Protein AF-A0A8T3MC16-F1 (afdb_monomer)

Foldseek 3Di:
DVVVLVCLVVDQAFALAEQADDDCPSVVRVVSCVVSVHQYWHDQPDPDPQSPPQWGWDFPDDCPDVVRVSVRSNVIDTDHGHDDPVSVVVVVVVVVVCVVVDVPPDDPPDD

Radius of gyration: 18.43 Å; Cα contacts (8 Å, |Δi|>4): 150; chains: 1; bounding box: 52×32×41 Å

pLDDT: mean 87.69, std 10.88, range [54.78, 97.25]

Sequence (111 aa):
DAAIASLAPLVDWVETHNARLVGRGNERAVELALDNGLPGVAVSDAHTLLEVGVAYTVLQGDPSTPAGLLGALSGGQIVPGRASFVARLVTPAARVVQRLRGNGRMRPEIR

Mean predicted aligned error: 8.17 Å

Solvent-accessible surface area (backbone atoms only — not comparable to full-atom values): 6495 Å² total; per-residue (Å²): 108,73,74,65,57,70,47,55,90,79,50,85,58,32,73,23,35,52,16,74,68,75,81,65,58,36,61,53,28,42,52,54,17,63,78,67,76,38,35,56,37,23,36,20,82,54,90,50,81,88,24,59,73,41,10,32,50,50,64,57,82,63,59,91,40,76,69,35,34,61,64,17,43,79,68,35,45,70,41,84,39,63,47,56,74,68,67,69,49,49,62,61,49,51,52,52,52,40,59,73,70,52,74,76,71,76,73,79,81,87,125

Structure (mmCIF, N/CA/C/O backbone):
data_AF-A0A8T3MC16-F1
#
_entry.id   AF-A0A8T3MC16-F1
#
loop_
_atom_site.group_PDB
_atom_site.id
_atom_site.type_symbol
_atom_site.label_atom_id
_atom_site.label_alt_id
_atom_site.label_comp_id
_atom_site.label_asym_id
_atom_site.label_entity_id
_atom_site.label_seq_id
_atom_site.pdbx_PDB_ins_code
_atom_site.Cartn_x
_atom_site.Cartn_y
_atom_site.Cartn_z
_atom_site.occupancy
_atom_site.B_iso_or_equiv
_atom_site.auth_seq_id
_atom_site.auth_comp_id
_atom_site.auth_asym_id
_atom_site.auth_atom_id
_atom_site.pdbx_PDB_model_num
ATOM 1 N N . ASP A 1 1 ? -8.684 -17.548 -1.506 1.00 77.44 1 ASP A N 1
ATOM 2 C CA . ASP A 1 1 ? -7.651 -18.603 -1.462 1.00 77.44 1 ASP A CA 1
ATOM 3 C C . ASP A 1 1 ? -7.394 -18.918 0.006 1.00 77.44 1 ASP A C 1
ATOM 5 O O . ASP A 1 1 ? -7.105 -17.993 0.757 1.00 77.44 1 ASP A O 1
ATOM 9 N N . ALA A 1 2 ? -7.590 -20.169 0.430 1.00 83.00 2 ALA A N 1
ATOM 10 C CA . ALA A 1 2 ? -7.511 -20.553 1.841 1.00 83.00 2 ALA A CA 1
ATOM 11 C C . ALA A 1 2 ? -6.097 -20.388 2.424 1.00 83.00 2 ALA A C 1
ATOM 13 O O . ALA A 1 2 ? -5.960 -20.041 3.596 1.00 83.00 2 ALA A O 1
ATOM 14 N N . ALA A 1 3 ? -5.054 -20.575 1.607 1.00 90.06 3 ALA A N 1
ATOM 15 C CA . ALA A 1 3 ? -3.678 -20.400 2.059 1.00 90.06 3 ALA A CA 1
ATOM 16 C C . ALA A 1 3 ? -3.391 -18.926 2.375 1.00 90.06 3 ALA A C 1
ATOM 18 O O . ALA A 1 3 ? -2.871 -18.616 3.442 1.00 90.06 3 ALA A O 1
ATOM 19 N N . ILE A 1 4 ? -3.813 -18.009 1.500 1.00 88.75 4 ILE A N 1
ATOM 20 C CA . ILE A 1 4 ? -3.653 -16.565 1.730 1.00 88.75 4 ILE A CA 1
ATOM 21 C C . ILE A 1 4 ? -4.477 -16.096 2.934 1.00 88.75 4 ILE A C 1
ATOM 23 O O . ILE A 1 4 ? -3.970 -15.339 3.756 1.00 88.75 4 ILE A O 1
ATOM 27 N N . ALA A 1 5 ? -5.711 -16.583 3.087 1.00 89.69 5 ALA A N 1
ATOM 28 C CA . ALA A 1 5 ? -6.555 -16.227 4.228 1.00 89.69 5 ALA A CA 1
ATOM 29 C C . ALA A 1 5 ? -5.927 -16.626 5.577 1.00 89.69 5 ALA A C 1
ATOM 31 O O . ALA A 1 5 ? -6.039 -15.883 6.546 1.00 89.69 5 ALA A O 1
ATOM 32 N N . SER A 1 6 ? -5.201 -17.751 5.637 1.00 93.88 6 SER A N 1
ATOM 33 C CA . SER A 1 6 ? -4.510 -18.180 6.865 1.00 93.88 6 SER A CA 1
ATOM 34 C C . SER A 1 6 ? -3.389 -17.242 7.330 1.00 93.88 6 SER A C 1
ATOM 36 O O . SER A 1 6 ? -2.978 -17.325 8.485 1.00 93.88 6 SER A O 1
ATOM 38 N N . LEU A 1 7 ? -2.914 -16.338 6.465 1.00 94.38 7 LEU A N 1
ATOM 39 C CA . LEU A 1 7 ? -1.891 -15.349 6.810 1.00 94.38 7 LEU A CA 1
ATOM 40 C C . LEU A 1 7 ? -2.474 -14.081 7.441 1.00 94.38 7 LEU A C 1
ATOM 42 O O . LEU A 1 7 ? -1.728 -13.338 8.070 1.00 94.38 7 LEU A O 1
ATOM 46 N N . ALA A 1 8 ? -3.778 -13.829 7.295 1.00 94.44 8 ALA A N 1
ATOM 47 C CA . ALA A 1 8 ? -4.407 -12.599 7.776 1.00 94.44 8 ALA A CA 1
ATOM 48 C C . ALA A 1 8 ? -4.180 -12.322 9.280 1.00 94.44 8 ALA A C 1
ATOM 50 O O . ALA A 1 8 ? -3.883 -11.179 9.614 1.00 94.44 8 ALA A O 1
ATOM 51 N N . PRO A 1 9 ? -4.202 -13.318 10.191 1.00 96.06 9 PRO A N 1
ATOM 52 C CA . PRO A 1 9 ? -3.918 -13.081 11.611 1.00 96.06 9 PRO A CA 1
ATOM 53 C C . PRO A 1 9 ? -2.450 -12.753 11.928 1.00 96.06 9 PRO A C 1
ATOM 55 O O . PRO A 1 9 ? -2.129 -12.468 13.079 1.00 96.06 9 PRO A O 1
ATOM 58 N N . LEU A 1 10 ? -1.546 -12.872 10.951 1.00 96.94 10 LEU A N 1
ATOM 59 C CA . LEU A 1 10 ? -0.101 -12.684 11.122 1.00 96.94 10 LEU A CA 1
ATOM 60 C C . LEU A 1 10 ? 0.388 -11.326 10.606 1.00 96.94 10 LEU A C 1
ATOM 62 O O . LEU A 1 10 ? 1.591 -11.068 10.638 1.00 96.94 10 LEU A O 1
ATOM 66 N N . VAL A 1 11 ? -0.511 -10.493 10.082 1.00 95.75 11 VAL A N 1
ATOM 67 C CA . VAL A 1 11 ? -0.172 -9.208 9.470 1.00 95.75 11 VAL A CA 1
ATOM 68 C C . VAL A 1 11 ? -1.002 -8.088 10.077 1.00 95.75 11 VAL A C 1
ATOM 70 O O . VAL A 1 11 ? -2.154 -8.278 10.451 1.00 95.75 11 VAL A O 1
ATOM 73 N N . ASP A 1 12 ? -0.413 -6.900 10.127 1.00 95.31 12 ASP A N 1
ATOM 74 C CA . ASP A 1 12 ? -1.067 -5.710 10.671 1.00 95.31 12 ASP A CA 1
ATOM 75 C C . ASP A 1 12 ? -1.889 -4.947 9.611 1.00 95.31 12 ASP A C 1
ATOM 77 O O . ASP A 1 12 ? -2.764 -4.156 9.954 1.00 95.31 12 ASP A O 1
ATOM 81 N N . TRP A 1 13 ? -1.610 -5.152 8.317 1.00 96.19 13 TRP A N 1
ATOM 82 C CA . TRP A 1 13 ? -2.300 -4.509 7.192 1.00 96.19 13 TRP A CA 1
ATOM 83 C C . TRP A 1 13 ? -2.129 -5.304 5.892 1.00 96.19 13 TRP A C 1
ATOM 85 O O . TRP A 1 13 ? -1.311 -6.222 5.797 1.00 96.19 13 TRP A O 1
ATOM 95 N N . VAL A 1 14 ? -2.866 -4.903 4.855 1.00 96.56 14 VAL A N 1
ATOM 96 C CA . VAL A 1 14 ? -2.759 -5.463 3.501 1.00 96.56 14 VAL A CA 1
ATOM 97 C C . VAL A 1 14 ? -2.429 -4.359 2.499 1.00 96.56 14 VAL A C 1
ATOM 99 O O . VAL A 1 14 ? -3.031 -3.286 2.504 1.00 96.56 14 VAL A O 1
ATOM 102 N N . GLU A 1 15 ? -1.488 -4.621 1.591 1.00 97.06 15 GLU A N 1
ATOM 103 C CA . GLU A 1 15 ? -1.287 -3.779 0.409 1.00 97.06 15 GLU A CA 1
ATOM 104 C C . GLU A 1 15 ? -2.458 -3.977 -0.560 1.00 97.06 15 GLU A C 1
ATOM 106 O O . GLU A 1 15 ? -2.512 -4.934 -1.329 1.00 97.06 15 GLU A O 1
ATOM 111 N N . THR A 1 16 ? -3.429 -3.071 -0.491 1.00 97.00 16 THR A N 1
ATOM 112 C CA . THR A 1 16 ? -4.670 -3.128 -1.276 1.00 97.00 16 THR A CA 1
ATOM 113 C C . THR A 1 16 ? -4.525 -2.458 -2.638 1.00 97.00 16 THR A C 1
ATOM 115 O O . THR A 1 16 ? -5.324 -2.705 -3.543 1.00 97.00 16 THR A O 1
ATOM 118 N N . HIS A 1 17 ? -3.480 -1.645 -2.826 1.00 97.00 17 HIS A N 1
ATOM 119 C CA . HIS A 1 17 ? -3.163 -1.047 -4.117 1.00 97.00 17 HIS A CA 1
ATOM 120 C C . HIS A 1 17 ? -1.657 -0.979 -4.371 1.00 97.00 17 HIS A C 1
ATOM 122 O O . HIS A 1 17 ? -0.963 -0.118 -3.834 1.00 97.00 17 HIS A O 1
ATOM 128 N N . ASN A 1 18 ? -1.170 -1.824 -5.276 1.00 96.00 18 ASN A N 1
ATOM 129 C CA . ASN A 1 18 ? 0.178 -1.728 -5.825 1.00 96.00 18 ASN A CA 1
ATOM 130 C C . ASN A 1 18 ? 0.137 -1.024 -7.189 1.00 96.00 18 ASN A C 1
ATOM 132 O O . ASN A 1 18 ? -0.577 -1.458 -8.101 1.00 96.00 18 ASN A O 1
ATOM 136 N N . ALA A 1 19 ? 0.921 0.041 -7.367 1.00 93.75 19 ALA A N 1
ATOM 137 C CA . ALA A 1 19 ? 0.932 0.820 -8.611 1.00 93.75 19 ALA A CA 1
ATOM 138 C C . ALA A 1 19 ? 1.487 0.056 -9.832 1.00 93.75 19 ALA A C 1
ATOM 140 O O . ALA A 1 19 ? 1.285 0.486 -10.976 1.00 93.75 19 ALA A O 1
ATOM 141 N N . ARG A 1 20 ? 2.204 -1.052 -9.613 1.00 90.50 20 ARG A N 1
ATOM 142 C CA . ARG A 1 20 ? 2.766 -1.922 -10.654 1.00 90.50 20 ARG A CA 1
ATOM 143 C C . ARG A 1 20 ? 1.887 -3.122 -10.988 1.00 90.50 20 ARG A C 1
ATOM 145 O O . ARG A 1 20 ? 2.052 -3.696 -12.072 1.00 90.50 20 ARG A O 1
ATOM 152 N N . LEU A 1 21 ? 0.952 -3.488 -10.122 1.00 91.62 21 LEU A N 1
ATOM 153 C CA . LEU A 1 21 ? 0.113 -4.656 -10.349 1.00 91.62 21 LEU A CA 1
ATOM 154 C C . LEU A 1 21 ? -0.875 -4.411 -11.497 1.00 91.62 21 LEU A C 1
ATOM 156 O O . LEU A 1 21 ? -1.415 -3.319 -11.676 1.00 91.62 21 LEU 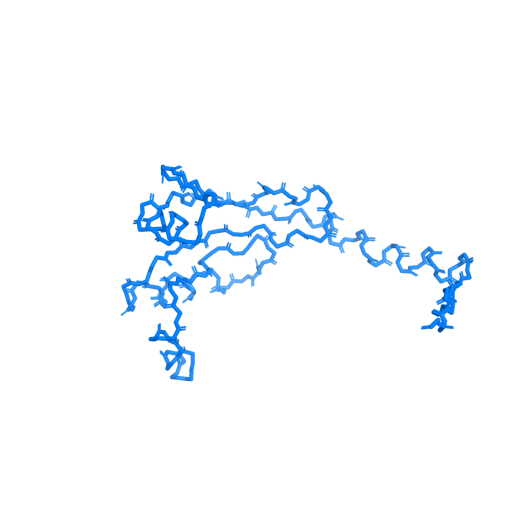A O 1
ATOM 160 N N . VAL A 1 22 ? -1.073 -5.438 -12.320 1.00 86.31 22 VAL A N 1
ATOM 161 C CA . VAL A 1 22 ? -1.989 -5.420 -13.467 1.00 86.31 22 VAL A CA 1
ATOM 162 C C . VAL A 1 22 ? -3.019 -6.529 -13.277 1.00 86.31 22 VAL A C 1
ATOM 164 O O . VAL A 1 22 ? -2.704 -7.594 -12.749 1.00 86.31 22 VAL A O 1
ATOM 167 N N . GLY A 1 23 ? -4.253 -6.288 -13.718 1.00 91.06 23 GLY A N 1
ATOM 168 C CA . GLY A 1 23 ? -5.368 -7.213 -13.532 1.00 91.06 23 GLY A CA 1
ATOM 169 C C . GLY A 1 23 ? -6.055 -7.024 -12.180 1.00 91.06 23 GLY A C 1
ATOM 170 O O . GLY A 1 23 ? -6.057 -5.931 -11.623 1.00 91.06 23 GLY A O 1
ATOM 171 N N . ARG A 1 24 ? -6.653 -8.099 -11.658 1.00 94.25 24 ARG A N 1
ATOM 172 C CA . ARG A 1 24 ? -7.557 -8.064 -10.492 1.00 94.25 24 ARG A CA 1
ATOM 173 C C . ARG A 1 24 ? -6.865 -8.232 -9.135 1.00 94.25 24 ARG A C 1
ATOM 175 O O . ARG A 1 24 ? -7.517 -8.536 -8.145 1.00 94.25 24 ARG A O 1
ATOM 182 N N . GLY A 1 25 ? -5.540 -8.118 -9.082 1.00 94.25 25 GLY A N 1
ATOM 183 C CA . GLY A 1 25 ? -4.798 -8.354 -7.844 1.00 94.25 25 GLY A CA 1
ATOM 184 C C . GLY A 1 25 ? -5.143 -7.347 -6.742 1.00 94.25 25 GLY A C 1
ATOM 185 O O . GLY A 1 25 ? -5.419 -7.763 -5.624 1.00 94.25 25 GLY A O 1
ATOM 186 N N . ASN A 1 26 ? -5.235 -6.054 -7.082 1.00 96.19 26 ASN A N 1
ATOM 187 C CA . ASN A 1 26 ? -5.632 -5.008 -6.131 1.00 96.19 26 ASN A CA 1
ATOM 188 C C . ASN A 1 26 ? -7.071 -5.228 -5.635 1.00 96.19 26 ASN A C 1
ATOM 190 O O . ASN A 1 26 ? -7.329 -5.144 -4.444 1.00 96.19 26 ASN A O 1
ATOM 194 N N . GLU A 1 27 ? -7.998 -5.602 -6.525 1.00 96.12 27 GLU A N 1
ATOM 195 C CA . GLU A 1 27 ? -9.388 -5.918 -6.152 1.00 96.12 27 GLU A CA 1
ATOM 196 C C . GLU A 1 27 ? -9.453 -7.065 -5.132 1.00 96.12 27 GLU A C 1
ATOM 198 O O . GLU A 1 27 ? -10.084 -6.930 -4.090 1.00 96.12 27 GLU A O 1
ATOM 203 N N . ARG A 1 28 ? -8.725 -8.162 -5.379 1.00 96.12 28 ARG A N 1
ATOM 204 C CA . ARG A 1 28 ? -8.660 -9.302 -4.447 1.00 96.12 28 ARG A CA 1
ATOM 205 C C . ARG A 1 28 ? -7.998 -8.946 -3.117 1.00 96.12 28 ARG A C 1
ATOM 207 O O . ARG A 1 28 ? -8.349 -9.518 -2.091 1.00 96.12 28 ARG A O 1
ATOM 214 N N . ALA A 1 29 ? -7.022 -8.041 -3.130 1.00 95.94 29 ALA A N 1
ATOM 215 C CA . ALA A 1 29 ? -6.373 -7.572 -1.912 1.00 95.94 29 ALA A CA 1
ATOM 216 C C . ALA A 1 29 ? -7.319 -6.699 -1.074 1.00 95.94 29 ALA A C 1
ATOM 218 O O . ALA A 1 29 ? -7.346 -6.843 0.146 1.00 95.94 29 ALA A O 1
ATOM 219 N N . VAL A 1 30 ? -8.133 -5.851 -1.718 1.00 96.31 30 VAL A N 1
ATOM 220 C CA . VAL A 1 30 ? -9.214 -5.104 -1.052 1.00 96.31 30 VAL A CA 1
ATOM 221 C C . VAL A 1 30 ? -10.218 -6.065 -0.416 1.00 96.31 30 VAL A C 1
ATOM 223 O O . VAL A 1 30 ? -10.527 -5.909 0.761 1.00 96.31 30 VAL A O 1
ATOM 226 N N . GLU A 1 31 ? -10.686 -7.073 -1.158 1.00 96.25 31 GLU A N 1
ATOM 227 C CA . GLU A 1 31 ? -11.603 -8.103 -0.640 1.00 96.25 31 GLU A CA 1
ATOM 228 C C . GLU A 1 31 ? -11.012 -8.800 0.599 1.00 96.25 31 GLU A C 1
ATOM 230 O O . GLU A 1 31 ? -11.646 -8.832 1.650 1.00 96.25 31 GLU A O 1
ATOM 235 N N . LEU A 1 32 ? -9.755 -9.256 0.522 1.00 95.81 32 LEU A N 1
ATOM 236 C CA . LEU A 1 32 ? -9.065 -9.898 1.645 1.00 95.81 32 LEU A CA 1
ATOM 237 C C . LEU A 1 32 ? -8.964 -8.987 2.879 1.00 95.81 32 LEU A C 1
ATOM 239 O O . LEU A 1 32 ? -9.156 -9.457 4.001 1.00 95.81 32 LEU A O 1
ATOM 243 N N . ALA A 1 33 ? -8.636 -7.708 2.684 1.00 95.69 33 ALA A N 1
ATOM 244 C CA . ALA A 1 33 ? -8.508 -6.750 3.778 1.00 95.69 33 ALA A CA 1
ATOM 245 C C . ALA A 1 33 ? -9.855 -6.522 4.479 1.00 95.69 33 ALA A C 1
ATOM 247 O O . ALA A 1 33 ? -9.926 -6.579 5.706 1.00 95.69 33 ALA A O 1
ATOM 248 N N . LEU A 1 34 ? -10.927 -6.341 3.699 1.00 95.38 34 LEU A N 1
ATOM 249 C CA . LEU A 1 34 ? -12.283 -6.156 4.218 1.00 95.38 34 LEU A CA 1
ATOM 250 C C . LEU A 1 34 ? -12.775 -7.391 4.980 1.00 95.38 34 LEU A C 1
ATOM 252 O O . LEU A 1 34 ? -13.266 -7.251 6.099 1.00 95.38 34 LEU A O 1
ATOM 256 N N . ASP A 1 35 ? -12.580 -8.587 4.420 1.00 95.88 35 ASP A N 1
ATOM 257 C CA . ASP A 1 35 ? -13.020 -9.851 5.025 1.00 95.88 35 ASP A CA 1
ATOM 258 C C . ASP A 1 35 ? -12.352 -10.131 6.382 1.00 95.88 35 ASP A C 1
ATOM 260 O O . ASP A 1 35 ? -12.909 -10.845 7.214 1.00 95.88 35 ASP A O 1
ATOM 264 N N . ASN A 1 36 ? -11.162 -9.567 6.617 1.00 95.44 36 ASN A N 1
ATOM 265 C CA . ASN A 1 36 ? -10.381 -9.780 7.837 1.00 95.44 36 ASN A CA 1
ATOM 266 C C . ASN A 1 36 ? -10.302 -8.537 8.738 1.00 95.44 36 ASN A C 1
ATOM 268 O O . ASN A 1 36 ? -9.605 -8.567 9.750 1.00 95.44 36 ASN A O 1
ATOM 272 N N . GLY A 1 37 ? -10.999 -7.448 8.394 1.00 94.94 37 GLY A N 1
ATOM 273 C CA . GLY A 1 37 ? -10.970 -6.201 9.166 1.00 94.94 37 GLY A CA 1
ATOM 274 C C . GLY A 1 37 ? -9.585 -5.548 9.239 1.00 94.94 37 GLY A C 1
ATOM 275 O O . GLY A 1 37 ? -9.280 -4.866 10.216 1.00 94.94 37 GLY A O 1
ATOM 276 N N . LEU A 1 38 ? -8.741 -5.773 8.230 1.00 95.88 38 LEU A N 1
ATOM 277 C CA . LEU A 1 38 ? -7.378 -5.253 8.176 1.00 95.88 38 LEU A CA 1
ATOM 278 C C . LEU A 1 38 ? -7.337 -3.892 7.462 1.00 95.88 38 LEU A C 1
ATOM 280 O O . LEU A 1 38 ? -8.002 -3.717 6.436 1.00 95.88 38 LEU A O 1
ATOM 284 N N . PRO A 1 39 ? -6.519 -2.934 7.937 1.00 96.31 39 PRO A N 1
ATOM 285 C CA . PRO A 1 39 ? -6.244 -1.705 7.207 1.00 96.31 39 PRO A CA 1
ATOM 286 C C . PRO A 1 39 ? -5.672 -1.988 5.814 1.00 96.31 39 PRO A C 1
ATOM 288 O O . PRO A 1 39 ? -4.825 -2.866 5.630 1.00 96.31 39 PRO A O 1
ATOM 291 N N . GLY A 1 40 ? -6.112 -1.206 4.831 1.00 96.38 40 GLY A N 1
ATOM 292 C CA . GLY A 1 40 ? -5.558 -1.223 3.483 1.00 96.38 40 GLY A CA 1
ATOM 293 C C . GLY A 1 40 ? -4.521 -0.122 3.282 1.00 96.38 40 GLY A C 1
ATOM 294 O O . GLY A 1 40 ? -4.735 1.013 3.700 1.00 96.38 40 GLY A O 1
ATOM 295 N N . VAL A 1 41 ? -3.428 -0.430 2.579 1.00 97.25 41 VAL A N 1
ATOM 296 C CA . VAL A 1 41 ? -2.431 0.570 2.154 1.00 97.25 41 VAL A CA 1
ATOM 297 C C . VAL A 1 41 ? -2.205 0.554 0.644 1.00 97.25 41 VAL A C 1
ATOM 299 O O . VAL A 1 41 ? -2.344 -0.480 -0.014 1.00 97.25 41 VAL A O 1
ATOM 302 N N . ALA A 1 42 ? -1.820 1.707 0.103 1.00 97.25 42 ALA A N 1
ATOM 303 C CA . ALA A 1 42 ? -1.348 1.873 -1.264 1.00 97.25 42 ALA A CA 1
ATOM 304 C C . ALA A 1 42 ? 0.158 2.134 -1.323 1.00 97.25 42 ALA A C 1
ATOM 306 O O . ALA A 1 42 ? 0.694 2.935 -0.549 1.00 97.25 42 ALA A O 1
ATOM 307 N N . VAL A 1 43 ? 0.819 1.479 -2.278 1.00 95.69 43 VAL A N 1
ATOM 308 C CA . VAL A 1 43 ? 2.276 1.455 -2.418 1.00 95.69 43 VAL A CA 1
ATOM 309 C C . VAL A 1 43 ? 2.667 1.623 -3.886 1.00 95.69 43 VAL A C 1
ATOM 311 O O . VAL A 1 43 ? 2.077 1.045 -4.802 1.00 95.69 43 VAL A O 1
ATOM 314 N N . SER A 1 44 ? 3.677 2.460 -4.119 1.00 94.62 44 SER A N 1
ATOM 315 C CA . SER A 1 44 ? 4.216 2.713 -5.461 1.00 94.62 44 SER A CA 1
ATOM 316 C C . SER A 1 44 ? 5.051 1.558 -6.017 1.00 94.62 44 SER A C 1
ATOM 318 O O . SER A 1 44 ? 5.127 1.406 -7.236 1.00 94.62 44 SER A O 1
ATOM 320 N N . ASP A 1 45 ? 5.676 0.770 -5.136 1.00 93.44 45 ASP A N 1
ATOM 321 C CA . ASP A 1 45 ? 6.643 -0.282 -5.472 1.00 93.44 45 ASP A CA 1
ATOM 322 C C . ASP A 1 45 ? 7.726 0.237 -6.443 1.00 93.44 45 ASP A C 1
ATOM 324 O O . ASP A 1 45 ? 7.995 -0.291 -7.528 1.00 93.44 45 ASP A O 1
ATOM 328 N N . ALA A 1 46 ? 8.289 1.394 -6.087 1.00 90.75 46 ALA A N 1
ATOM 329 C CA . ALA A 1 46 ? 9.183 2.147 -6.949 1.00 90.75 46 ALA A CA 1
ATOM 330 C C . ALA A 1 46 ? 10.507 1.404 -7.185 1.00 90.75 46 ALA A C 1
ATOM 332 O O . ALA A 1 46 ? 11.263 1.132 -6.256 1.00 90.75 46 ALA A O 1
ATOM 333 N N . HIS A 1 47 ? 10.826 1.145 -8.453 1.00 90.19 47 HIS A N 1
ATOM 334 C CA . HIS A 1 47 ? 12.129 0.626 -8.889 1.00 90.19 47 HIS A CA 1
ATOM 335 C C . HIS A 1 47 ? 12.981 1.715 -9.563 1.00 90.19 47 HIS A C 1
ATOM 337 O O . HIS A 1 47 ? 14.122 1.473 -9.963 1.00 90.19 47 HIS A O 1
ATOM 343 N N . THR A 1 48 ? 12.421 2.916 -9.720 1.00 85.62 48 THR A N 1
ATOM 344 C CA . THR A 1 48 ? 13.082 4.111 -10.251 1.00 85.62 48 THR A CA 1
ATOM 345 C C . THR A 1 48 ? 12.622 5.348 -9.479 1.00 85.62 48 THR A C 1
ATOM 347 O O . THR A 1 48 ? 11.532 5.353 -8.909 1.00 85.62 48 THR A O 1
ATOM 350 N N . LEU A 1 49 ? 13.412 6.428 -9.504 1.00 88.69 49 LEU A N 1
ATOM 351 C CA . LEU A 1 49 ? 13.050 7.690 -8.839 1.00 88.69 49 LEU A CA 1
ATOM 352 C C . LEU A 1 49 ? 11.728 8.284 -9.351 1.00 88.69 49 LEU A C 1
ATOM 354 O O . LEU A 1 49 ? 11.008 8.911 -8.588 1.00 88.69 49 LEU A O 1
ATOM 358 N N . LEU A 1 50 ? 11.390 8.051 -10.623 1.00 86.12 50 LEU A N 1
ATO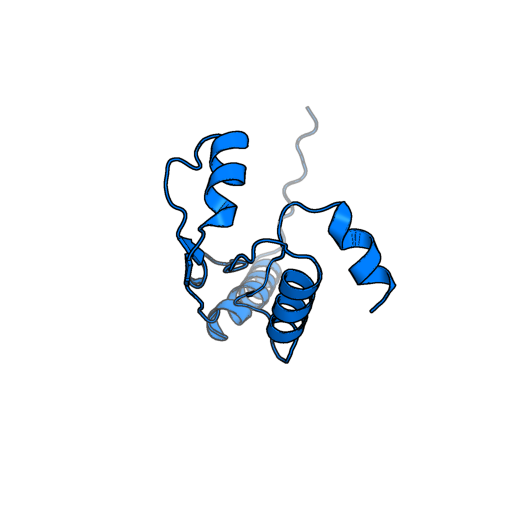M 359 C CA . LEU A 1 50 ? 10.149 8.536 -11.239 1.00 86.12 50 LEU A CA 1
ATOM 360 C C . LEU A 1 50 ? 8.893 7.831 -10.712 1.00 86.12 50 LEU A C 1
ATOM 362 O O . LEU A 1 50 ? 7.786 8.312 -10.928 1.00 86.12 50 LEU A O 1
ATOM 366 N N . GLU A 1 51 ? 9.049 6.675 -10.073 1.00 88.81 51 GLU A N 1
ATOM 367 C CA . GLU A 1 51 ? 7.931 5.906 -9.525 1.00 88.81 51 GLU A CA 1
ATOM 368 C C . GLU A 1 51 ? 7.661 6.235 -8.058 1.00 88.81 51 GLU A C 1
ATOM 370 O O . GLU A 1 51 ? 6.591 5.903 -7.550 1.00 88.81 51 GLU A O 1
ATOM 375 N N . VAL A 1 52 ? 8.600 6.900 -7.379 1.00 93.00 52 VAL A N 1
ATOM 376 C CA . VAL A 1 52 ? 8.459 7.263 -5.967 1.00 93.00 52 VAL A CA 1
ATOM 377 C C . VAL A 1 52 ? 7.225 8.144 -5.790 1.00 93.00 52 VAL A C 1
ATOM 379 O O . VAL A 1 52 ? 7.079 9.172 -6.445 1.00 93.00 52 VAL A O 1
ATOM 382 N N . GLY A 1 53 ? 6.326 7.722 -4.901 1.00 93.19 53 GLY A N 1
ATOM 383 C CA . GLY A 1 53 ? 5.118 8.481 -4.571 1.00 93.19 53 GLY A CA 1
ATOM 384 C C . GLY A 1 53 ? 4.031 8.465 -5.647 1.00 93.19 53 GLY A C 1
ATOM 385 O O . GLY A 1 53 ? 3.043 9.174 -5.506 1.00 93.19 53 GLY A O 1
ATOM 386 N N . VAL A 1 54 ? 4.149 7.646 -6.699 1.00 94.38 54 VAL A N 1
ATOM 387 C CA . VAL A 1 54 ? 3.070 7.502 -7.696 1.00 94.38 54 VAL A CA 1
ATOM 388 C C . VAL A 1 54 ? 1.804 6.882 -7.093 1.00 94.38 54 VAL A C 1
ATOM 390 O O . VAL A 1 54 ? 0.709 7.157 -7.565 1.00 94.38 54 VAL A O 1
ATOM 393 N N . ALA A 1 55 ? 1.937 6.070 -6.047 1.00 96.25 55 ALA A N 1
ATOM 394 C CA . ALA A 1 55 ? 0.843 5.676 -5.166 1.00 96.25 55 ALA A CA 1
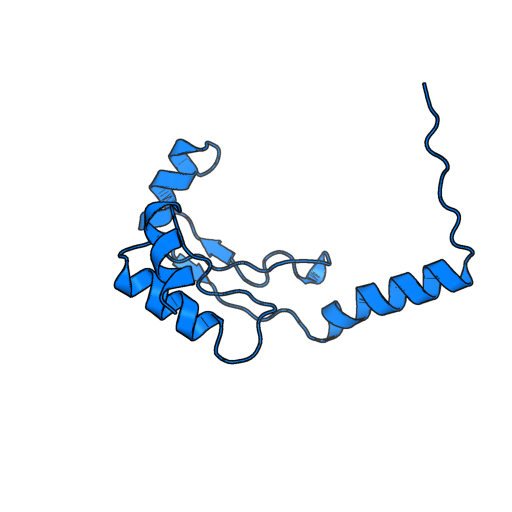ATOM 395 C C . ALA A 1 55 ? 1.349 5.691 -3.722 1.00 96.25 55 ALA A C 1
ATOM 397 O O . ALA A 1 55 ? 2.514 5.352 -3.474 1.00 96.25 55 ALA A O 1
ATOM 398 N N . TYR A 1 56 ? 0.496 6.109 -2.792 1.00 96.88 56 TYR A N 1
ATOM 399 C CA . TYR A 1 56 ? 0.859 6.262 -1.385 1.00 96.88 56 TYR A CA 1
ATOM 400 C C . TYR A 1 56 ? -0.375 6.250 -0.481 1.00 96.88 56 TYR A C 1
ATOM 402 O O . TYR A 1 56 ? -1.509 6.411 -0.932 1.00 96.88 56 TYR A O 1
ATOM 410 N N . THR A 1 57 ? -0.134 6.086 0.817 1.00 97.12 57 THR A N 1
ATOM 411 C CA . THR A 1 57 ? -1.153 6.212 1.863 1.00 97.12 57 THR A CA 1
ATOM 412 C C . THR A 1 57 ? -0.849 7.454 2.684 1.00 97.12 57 THR A C 1
ATOM 414 O O . THR A 1 57 ? 0.265 7.606 3.184 1.00 97.12 57 THR A O 1
ATOM 417 N N . VAL A 1 58 ? -1.817 8.358 2.805 1.00 96.31 58 VAL A N 1
ATOM 418 C CA . VAL A 1 58 ? -1.720 9.523 3.686 1.00 96.31 58 VAL A CA 1
ATOM 419 C C . VAL A 1 58 ? -2.099 9.081 5.088 1.00 96.31 58 VAL A C 1
ATOM 421 O O . VAL A 1 58 ? -3.227 8.657 5.327 1.00 96.31 58 VAL A O 1
ATOM 424 N N . LEU A 1 59 ? -1.147 9.183 6.005 1.00 95.38 59 LEU A N 1
ATOM 425 C CA . LEU A 1 59 ? -1.335 8.861 7.412 1.00 95.38 59 LEU A CA 1
ATOM 426 C C . LEU A 1 59 ? -1.599 10.137 8.209 1.00 95.38 59 LEU A C 1
ATOM 428 O O . LEU A 1 59 ? -1.045 11.193 7.905 1.00 95.38 59 LEU A O 1
ATOM 432 N N . GLN A 1 60 ? -2.446 10.027 9.227 1.00 91.88 60 GLN A N 1
ATOM 433 C CA . GLN A 1 60 ? -2.679 11.094 10.198 1.00 91.88 60 GLN A CA 1
ATOM 434 C C . GLN A 1 60 ? -1.818 10.854 11.441 1.00 91.88 60 GLN A C 1
ATOM 436 O O . GLN A 1 60 ? -1.614 9.711 11.844 1.00 91.88 60 GLN A O 1
ATOM 441 N N . GLY A 1 61 ? -1.341 11.927 12.072 1.00 89.31 61 GLY A N 1
ATOM 442 C CA . GLY A 1 61 ? -0.422 11.838 13.211 1.00 89.31 61 GLY A CA 1
ATOM 443 C C . GLY A 1 61 ? 1.042 11.678 12.791 1.00 89.31 61 GLY A C 1
ATOM 444 O O . GLY A 1 61 ? 1.412 12.019 11.670 1.00 89.31 61 GLY A O 1
ATOM 445 N N . ASP A 1 62 ? 1.882 11.207 13.714 1.00 90.88 62 ASP A N 1
ATOM 446 C CA . ASP A 1 62 ? 3.324 11.051 13.499 1.00 90.88 62 ASP A CA 1
ATOM 447 C C . ASP A 1 62 ? 3.711 9.573 13.276 1.00 90.88 62 ASP A C 1
ATOM 449 O O . ASP A 1 62 ? 3.718 8.789 14.231 1.00 90.88 62 ASP A O 1
ATOM 453 N N . PRO A 1 63 ? 4.071 9.173 12.040 1.00 93.62 63 PRO A N 1
ATOM 454 C CA . PRO A 1 63 ? 4.505 7.815 11.731 1.00 93.62 63 PRO A CA 1
ATOM 455 C C . PRO A 1 63 ? 6.010 7.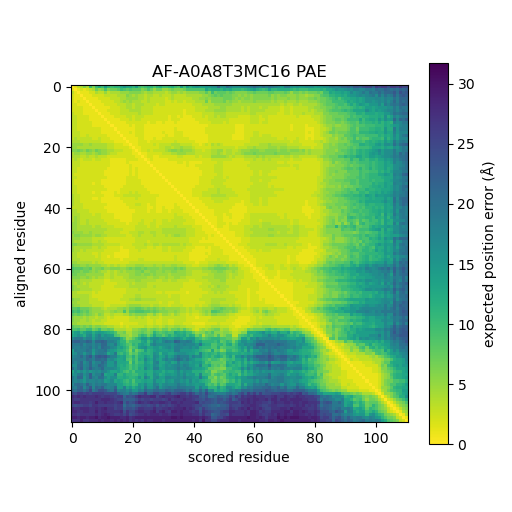576 11.974 1.00 93.62 63 PRO A C 1
ATOM 457 O O . PRO A 1 63 ? 6.533 6.551 11.542 1.00 93.62 63 PRO A O 1
ATOM 460 N N . SER A 1 64 ? 6.736 8.495 12.627 1.00 94.44 64 SER A N 1
ATOM 461 C CA . SER A 1 64 ? 8.197 8.402 12.820 1.00 94.44 64 SER A CA 1
ATOM 462 C C . SER A 1 64 ? 8.655 7.289 13.776 1.00 94.44 64 SER A C 1
ATOM 464 O O . SER A 1 64 ? 9.846 6.979 13.847 1.00 94.44 64 SER A O 1
ATOM 466 N N . THR A 1 65 ? 7.722 6.658 14.492 1.00 96.06 65 THR A N 1
ATOM 467 C CA . THR A 1 65 ? 7.984 5.523 15.387 1.00 96.06 65 THR A CA 1
ATOM 468 C C . THR A 1 65 ? 7.179 4.296 14.953 1.00 96.06 65 THR A C 1
ATOM 470 O O . THR A 1 65 ? 6.107 4.457 14.371 1.00 96.06 65 THR A O 1
ATOM 473 N N . PRO A 1 66 ? 7.616 3.062 15.277 1.00 94.88 66 PRO A N 1
ATOM 474 C CA . PRO A 1 66 ? 6.850 1.857 14.947 1.00 94.88 66 PRO A CA 1
ATOM 475 C C . PRO A 1 66 ? 5.412 1.884 15.486 1.00 94.88 66 PRO A C 1
ATOM 477 O O . PRO A 1 66 ? 4.471 1.583 14.760 1.00 94.88 66 PRO A O 1
ATOM 480 N N . ALA A 1 67 ? 5.228 2.307 16.741 1.00 94.75 67 ALA A N 1
ATOM 481 C CA . ALA A 1 67 ? 3.904 2.417 17.352 1.00 94.75 67 ALA A CA 1
ATOM 482 C C . ALA A 1 67 ? 3.062 3.538 16.719 1.00 94.75 67 ALA A C 1
ATOM 484 O O . ALA A 1 67 ? 1.867 3.353 16.497 1.00 94.75 67 ALA A O 1
ATOM 485 N N . GLY A 1 68 ? 3.683 4.679 16.399 1.00 95.31 68 GLY A N 1
ATOM 486 C CA . GLY A 1 68 ? 3.022 5.788 15.708 1.00 95.31 68 GLY A CA 1
ATOM 487 C C . GLY A 1 68 ? 2.545 5.398 14.310 1.00 95.31 68 GLY A C 1
ATOM 488 O O . GLY A 1 68 ? 1.399 5.666 13.957 1.00 95.31 68 GLY A O 1
ATOM 489 N N . LEU A 1 69 ? 3.379 4.677 13.552 1.00 94.44 69 LEU A N 1
ATOM 490 C CA . LEU A 1 69 ? 3.015 4.126 12.249 1.00 94.44 69 LEU A CA 1
ATOM 491 C C . LEU A 1 69 ? 1.823 3.170 12.369 1.00 94.44 69 LEU A C 1
ATOM 493 O O . LEU A 1 69 ? 0.824 3.376 11.685 1.00 94.44 69 LEU A O 1
ATOM 497 N N . LEU A 1 70 ? 1.900 2.174 13.260 1.00 94.50 70 LEU A N 1
ATOM 498 C CA . LEU A 1 70 ? 0.820 1.202 13.461 1.00 94.50 70 LEU A CA 1
ATOM 499 C C . LEU A 1 70 ? -0.503 1.877 13.846 1.00 94.50 70 LEU A C 1
ATOM 501 O O . LEU A 1 70 ? -1.544 1.564 13.273 1.00 94.50 70 LEU A O 1
ATOM 505 N N . GLY A 1 71 ? -0.466 2.844 14.767 1.00 94.25 71 GLY A N 1
ATOM 506 C CA . GLY A 1 71 ? -1.659 3.594 15.167 1.00 94.25 71 GLY A CA 1
ATOM 507 C C . GLY A 1 71 ? -2.283 4.385 14.013 1.00 94.25 71 GLY A C 1
ATOM 508 O O . GLY A 1 71 ? -3.509 4.420 13.871 1.00 94.25 71 GLY A O 1
ATOM 509 N N . ALA A 1 72 ? -1.450 4.972 13.151 1.00 94.81 72 ALA A N 1
ATOM 510 C CA . ALA A 1 72 ? -1.897 5.802 12.038 1.00 94.81 72 ALA A CA 1
ATOM 511 C C . ALA A 1 72 ? -2.537 5.012 10.878 1.00 94.81 72 ALA A C 1
ATOM 513 O O . ALA A 1 72 ? -3.312 5.588 10.110 1.00 94.81 72 ALA A O 1
ATOM 514 N N . LEU A 1 73 ? -2.256 3.708 10.748 1.00 92.75 73 LEU A N 1
ATOM 515 C CA . LEU A 1 73 ? -2.781 2.865 9.661 1.00 92.75 73 LEU A CA 1
ATOM 516 C C . LEU A 1 73 ? -4.309 2.769 9.658 1.00 92.75 73 LEU A C 1
ATOM 518 O O . LEU A 1 73 ? -4.917 2.740 8.590 1.00 92.75 73 LEU A O 1
ATOM 522 N N . SER A 1 74 ? -4.933 2.764 10.838 1.00 87.19 74 SER A N 1
ATOM 523 C CA . SER A 1 74 ? -6.391 2.641 10.989 1.00 87.19 74 SER A CA 1
ATOM 524 C C . SER A 1 74 ? -7.187 3.765 10.306 1.00 87.19 74 SER A C 1
ATOM 526 O O . SER A 1 74 ? -8.335 3.557 9.919 1.00 87.19 74 SER A O 1
ATOM 528 N N . GLY A 1 75 ? -6.578 4.943 10.128 1.00 85.94 75 GLY A N 1
ATOM 529 C CA . GLY A 1 75 ? -7.181 6.115 9.484 1.00 85.94 75 GLY A CA 1
ATOM 530 C C . GLY A 1 75 ? -6.515 6.511 8.166 1.00 85.94 75 GLY A C 1
ATOM 531 O O . GLY A 1 75 ? -6.708 7.638 7.707 1.00 85.94 75 GLY A O 1
ATOM 532 N N . GLY A 1 76 ? -5.691 5.634 7.587 1.00 92.00 76 GLY A N 1
ATOM 533 C CA . GLY A 1 76 ? -4.933 5.933 6.378 1.00 92.00 76 GLY A CA 1
ATOM 534 C C . GLY A 1 76 ? -5.837 6.210 5.174 1.00 92.00 76 GLY A C 1
ATOM 535 O O . GLY A 1 76 ? -6.700 5.405 4.829 1.00 92.00 76 GLY A O 1
ATOM 536 N N . GLN A 1 77 ? -5.616 7.333 4.490 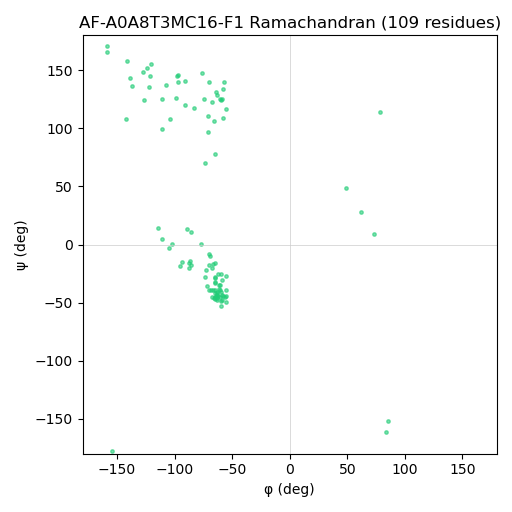1.00 95.12 77 GLN A N 1
ATOM 537 C CA . GLN A 1 77 ? -6.286 7.633 3.226 1.00 95.12 77 GLN A CA 1
ATOM 538 C C . GLN A 1 77 ? -5.445 7.117 2.058 1.00 95.12 77 GLN A C 1
ATOM 540 O O . GLN A 1 77 ? -4.320 7.562 1.830 1.00 95.12 77 GLN A O 1
ATOM 545 N N . ILE A 1 78 ? -6.016 6.212 1.269 1.00 95.31 78 ILE A N 1
ATOM 546 C CA . ILE A 1 78 ? -5.373 5.682 0.068 1.00 95.31 78 ILE A CA 1
ATOM 547 C C . ILE A 1 78 ? -5.402 6.727 -1.054 1.00 95.31 78 ILE A C 1
ATOM 549 O O . ILE A 1 78 ? -6.469 7.197 -1.455 1.00 95.31 78 ILE A O 1
ATOM 553 N N . VAL A 1 79 ? -4.228 7.041 -1.604 1.00 96.19 79 VAL A N 1
ATOM 554 C CA . VAL A 1 79 ? -4.074 7.811 -2.842 1.00 96.19 79 VAL A CA 1
ATOM 555 C C . VAL A 1 79 ? -3.544 6.870 -3.926 1.00 96.19 79 VAL A C 1
ATOM 557 O O . VAL A 1 79 ? -2.345 6.563 -3.962 1.00 96.19 79 VAL A O 1
ATOM 560 N N . PRO A 1 80 ? -4.425 6.354 -4.802 1.00 92.19 80 PRO A N 1
ATOM 561 C CA . PRO A 1 80 ? -4.015 5.427 -5.838 1.00 92.19 80 PRO A CA 1
ATOM 562 C C . PRO A 1 80 ? -3.314 6.170 -6.978 1.00 92.19 80 PRO A C 1
ATOM 564 O O . PRO A 1 80 ? -3.695 7.270 -7.370 1.00 92.19 80 PRO A O 1
ATOM 567 N N . GLY A 1 81 ? -2.354 5.499 -7.599 1.00 86.56 81 GLY A N 1
ATOM 568 C CA . GLY A 1 81 ? -1.844 5.877 -8.911 1.00 86.56 81 GLY A CA 1
ATOM 569 C C . GLY A 1 81 ? -1.252 4.684 -9.644 1.00 86.56 81 GLY A C 1
ATOM 570 O O . GLY A 1 81 ? -1.345 3.544 -9.183 1.00 86.56 81 GLY A O 1
ATOM 571 N N . ARG A 1 82 ? -0.710 4.921 -10.838 1.00 77.69 82 ARG A N 1
ATOM 572 C CA . ARG A 1 82 ? -0.201 3.862 -11.720 1.00 77.69 82 ARG A CA 1
ATOM 573 C C . ARG A 1 82 ? 1.229 4.159 -12.123 1.00 77.69 82 ARG A C 1
ATOM 575 O O . ARG A 1 82 ? 1.494 5.208 -12.708 1.00 77.69 82 ARG A O 1
ATOM 582 N N . ALA A 1 83 ? 2.129 3.216 -11.856 1.00 75.06 83 ALA A N 1
ATOM 583 C CA . ALA A 1 83 ? 3.507 3.313 -12.312 1.00 75.06 83 ALA A CA 1
ATOM 584 C C . ALA A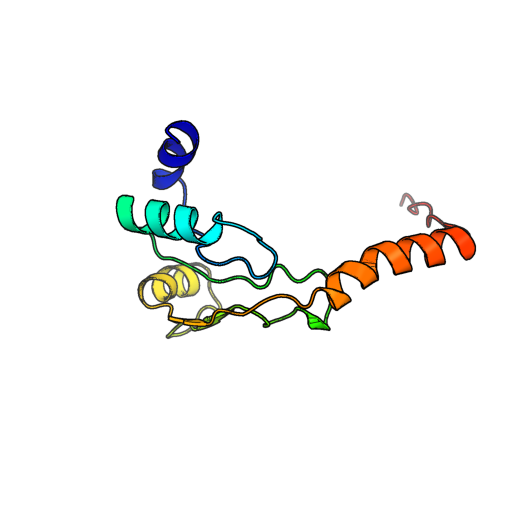 1 83 ? 3.515 3.365 -13.845 1.00 75.06 83 ALA A C 1
ATOM 586 O O . ALA A 1 83 ? 2.931 2.503 -14.511 1.00 75.06 83 ALA A O 1
ATOM 587 N N . SER A 1 84 ? 4.154 4.393 -14.404 1.00 70.12 84 SER A N 1
ATOM 588 C CA . SER A 1 84 ? 4.237 4.565 -15.853 1.00 70.12 84 SER A CA 1
ATOM 589 C C . SER A 1 84 ? 4.900 3.345 -16.493 1.00 70.12 84 SER A C 1
ATOM 591 O O . SER A 1 84 ? 5.962 2.899 -16.055 1.00 70.12 84 SER A O 1
ATOM 593 N N . PHE A 1 85 ? 4.318 2.828 -17.578 1.00 61.97 85 PHE A N 1
ATOM 594 C CA . PHE A 1 85 ? 4.926 1.746 -18.361 1.00 61.97 85 PHE A CA 1
ATOM 595 C C . PHE A 1 85 ? 6.343 2.097 -18.840 1.00 61.97 85 PHE A C 1
ATOM 597 O O . PHE A 1 85 ? 7.177 1.206 -18.980 1.00 61.97 85 PHE A O 1
ATOM 604 N N . VAL A 1 86 ? 6.646 3.388 -19.019 1.00 62.78 86 VAL A N 1
ATOM 605 C CA . VAL A 1 86 ? 7.981 3.871 -19.399 1.00 62.78 86 VAL A CA 1
ATOM 606 C C . VAL A 1 86 ? 9.013 3.580 -18.307 1.00 62.78 86 VAL A C 1
ATOM 608 O O . VAL A 1 86 ? 10.122 3.146 -18.612 1.00 62.78 86 VAL A O 1
ATOM 611 N N . ALA A 1 87 ? 8.647 3.732 -17.032 1.00 63.56 87 ALA A N 1
ATOM 612 C CA . ALA A 1 87 ? 9.550 3.445 -15.919 1.00 63.56 87 ALA A CA 1
ATOM 613 C C . ALA A 1 87 ? 9.924 1.951 -15.846 1.00 63.56 87 ALA A C 1
ATOM 615 O O . ALA A 1 87 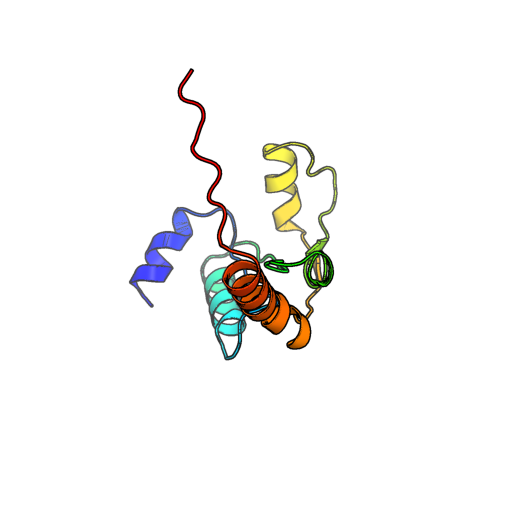? 11.052 1.603 -15.492 1.00 63.56 87 ALA A O 1
ATOM 616 N N . ARG A 1 88 ? 9.040 1.056 -16.312 1.00 66.56 88 ARG A N 1
ATOM 617 C CA . ARG A 1 88 ? 9.318 -0.390 -16.408 1.00 66.56 88 ARG A CA 1
ATOM 618 C C . ARG A 1 88 ? 10.385 -0.745 -17.450 1.00 66.56 88 ARG A C 1
ATOM 620 O O . ARG A 1 88 ? 10.974 -1.820 -17.359 1.00 66.56 88 ARG A O 1
ATOM 627 N N . LEU A 1 89 ? 10.660 0.137 -18.415 1.00 73.44 89 LEU A N 1
ATOM 628 C CA . LEU A 1 89 ? 11.687 -0.071 -19.445 1.00 73.44 89 LEU A CA 1
ATOM 629 C C . LEU A 1 89 ? 13.088 0.379 -19.003 1.00 73.44 89 LEU A C 1
ATOM 631 O O . LEU A 1 89 ? 14.080 -0.024 -19.615 1.00 73.44 89 LEU A O 1
ATOM 635 N N . VAL A 1 90 ? 13.193 1.142 -17.910 1.00 74.94 90 VAL A N 1
ATOM 636 C CA . VAL A 1 90 ? 14.469 1.671 -17.405 1.00 74.94 90 VAL A CA 1
ATOM 637 C C . VAL A 1 90 ? 15.402 0.548 -16.946 1.00 74.94 90 VAL A C 1
ATOM 639 O O . VAL A 1 90 ? 16.570 0.527 -17.327 1.00 74.94 90 VAL A O 1
ATOM 642 N N . THR A 1 91 ? 14.911 -0.425 -16.171 1.00 74.44 91 THR A N 1
ATOM 643 C CA . THR A 1 91 ? 15.751 -1.521 -15.653 1.00 74.44 91 THR A CA 1
ATOM 644 C C . THR A 1 91 ? 16.280 -2.448 -16.760 1.00 74.44 91 THR A C 1
ATOM 646 O O . THR A 1 91 ? 17.482 -2.730 -16.759 1.00 74.44 91 THR A O 1
ATOM 649 N N . PRO A 1 92 ? 15.461 -2.910 -17.731 1.00 76.69 92 PRO A N 1
ATOM 650 C CA . PRO A 1 92 ? 15.970 -3.638 -18.893 1.00 76.69 92 PRO A CA 1
ATOM 651 C C . PRO A 1 92 ? 17.030 -2.848 -19.670 1.00 76.69 92 PRO A C 1
ATOM 653 O O . PRO A 1 92 ? 18.089 -3.398 -19.977 1.00 76.69 92 PRO A O 1
ATOM 656 N N . ALA A 1 93 ? 16.794 -1.556 -19.922 1.00 79.06 93 ALA A N 1
ATOM 657 C CA . ALA A 1 93 ? 17.751 -0.704 -20.625 1.00 79.06 93 ALA A CA 1
ATOM 658 C C . ALA A 1 93 ? 19.075 -0.569 -19.853 1.00 79.06 93 ALA A C 1
ATOM 660 O O . ALA A 1 93 ? 20.149 -0.742 -20.432 1.00 79.06 93 ALA A O 1
ATOM 661 N N . ALA A 1 94 ? 19.018 -0.355 -18.536 1.00 80.25 94 ALA A N 1
ATOM 662 C CA . ALA A 1 94 ? 20.202 -0.277 -17.682 1.00 80.25 94 ALA A CA 1
ATOM 663 C C . ALA A 1 94 ? 21.032 -1.572 -17.719 1.00 80.25 94 ALA A C 1
ATOM 665 O O . ALA A 1 94 ? 22.257 -1.509 -17.823 1.00 80.25 94 ALA A O 1
ATOM 666 N N . ARG A 1 95 ? 20.382 -2.746 -17.715 1.00 79.81 95 ARG A N 1
ATOM 667 C CA . ARG A 1 95 ? 21.067 -4.047 -17.845 1.00 79.81 95 ARG A CA 1
ATOM 668 C C . ARG A 1 95 ? 21.774 -4.198 -19.192 1.00 79.81 95 ARG A C 1
ATOM 670 O O . ARG A 1 95 ? 22.891 -4.711 -19.234 1.00 79.81 95 ARG A O 1
ATOM 677 N N . VAL A 1 96 ? 21.151 -3.750 -20.285 1.00 84.94 96 VAL A N 1
ATOM 678 C CA . VAL A 1 96 ? 21.777 -3.756 -21.619 1.00 84.94 96 VAL A CA 1
ATOM 679 C C . VAL A 1 96 ? 22.999 -2.841 -21.636 1.00 84.94 96 VAL A C 1
ATOM 681 O O . VAL A 1 96 ? 24.076 -3.273 -22.041 1.00 84.94 96 VAL A O 1
ATOM 684 N N . VAL A 1 97 ? 22.870 -1.616 -21.122 1.00 84.50 97 VAL A N 1
ATOM 685 C CA . VAL A 1 97 ? 23.987 -0.663 -21.035 1.00 84.50 97 VAL A CA 1
ATOM 686 C C . VAL A 1 97 ? 25.127 -1.216 -20.176 1.00 84.50 97 VAL A C 1
ATOM 688 O O . VAL A 1 97 ? 26.277 -1.153 -20.601 1.00 84.50 97 VAL A O 1
ATOM 691 N N . GLN A 1 98 ? 24.840 -1.808 -19.013 1.00 83.06 98 GLN A N 1
ATOM 692 C CA . GLN A 1 98 ? 25.856 -2.454 -18.167 1.00 83.06 98 GLN A CA 1
ATOM 693 C C . GLN A 1 98 ? 26.557 -3.615 -18.879 1.00 83.06 98 GLN A C 1
ATOM 695 O O . GLN A 1 98 ? 27.769 -3.779 -18.751 1.00 83.06 98 GLN A O 1
ATOM 700 N N . ARG A 1 99 ? 25.818 -4.408 -19.663 1.00 81.56 99 ARG A N 1
ATOM 701 C CA . ARG A 1 99 ? 26.398 -5.502 -20.449 1.00 81.56 99 ARG A CA 1
ATOM 702 C C . ARG A 1 99 ? 27.314 -4.985 -21.558 1.00 81.56 99 ARG A C 1
ATOM 704 O O . ARG A 1 99 ? 28.373 -5.567 -21.766 1.00 81.56 99 ARG A O 1
ATOM 711 N N . LEU A 1 100 ? 26.938 -3.889 -22.220 1.00 85.06 100 LEU A N 1
ATOM 712 C CA . LEU A 1 100 ? 27.747 -3.243 -23.259 1.00 85.06 100 LEU A CA 1
ATOM 713 C C . LEU A 1 100 ? 28.979 -2.523 -22.695 1.00 85.06 100 LEU A C 1
ATOM 715 O O . LEU A 1 100 ? 30.035 -2.549 -23.316 1.00 85.06 100 LEU A O 1
ATOM 719 N N . ARG A 1 101 ? 28.870 -1.912 -21.510 1.00 80.94 101 ARG A N 1
ATOM 720 C CA . ARG A 1 101 ? 29.978 -1.206 -20.841 1.00 80.94 101 ARG A CA 1
ATOM 721 C C . ARG A 1 101 ? 30.990 -2.135 -20.160 1.00 80.94 101 ARG A C 1
ATOM 723 O O . ARG A 1 101 ? 31.956 -1.646 -19.587 1.00 80.94 101 ARG A O 1
ATOM 730 N N . GLY A 1 102 ? 30.785 -3.450 -20.233 1.00 72.12 102 GLY A N 1
ATOM 731 C CA . GLY A 1 102 ? 31.561 -4.428 -19.484 1.00 72.12 102 GLY A CA 1
ATOM 732 C C . GLY A 1 102 ? 31.075 -4.468 -18.040 1.00 72.12 1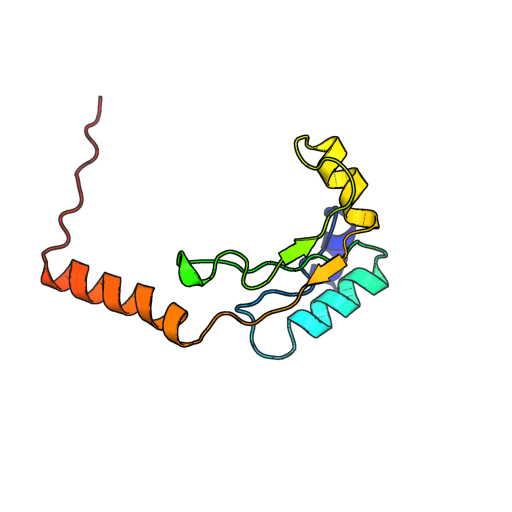02 GLY A C 1
ATOM 733 O O . GLY A 1 102 ? 31.192 -3.500 -17.295 1.00 72.12 102 GLY A O 1
ATOM 734 N N . ASN A 1 103 ? 30.496 -5.601 -17.645 1.00 65.88 103 ASN A N 1
ATOM 735 C CA . ASN A 1 103 ? 29.906 -5.807 -16.327 1.00 65.88 103 ASN A CA 1
ATOM 736 C C . ASN A 1 103 ? 31.017 -5.951 -15.270 1.00 65.88 103 ASN A C 1
ATOM 738 O O . ASN A 1 103 ? 31.287 -7.056 -14.790 1.00 65.88 103 ASN A O 1
ATOM 742 N N . GLY A 1 104 ? 31.709 -4.847 -14.976 1.00 64.81 104 GLY A N 1
ATOM 743 C CA . GLY A 1 104 ? 32.780 -4.737 -13.994 1.00 64.81 104 GLY A CA 1
ATOM 744 C C . GLY A 1 104 ? 32.227 -4.981 -12.600 1.00 64.81 104 GLY A C 1
ATOM 745 O O . GLY A 1 104 ? 31.953 -4.048 -11.853 1.00 64.81 104 GLY A O 1
ATOM 746 N N . ARG A 1 105 ? 32.003 -6.253 -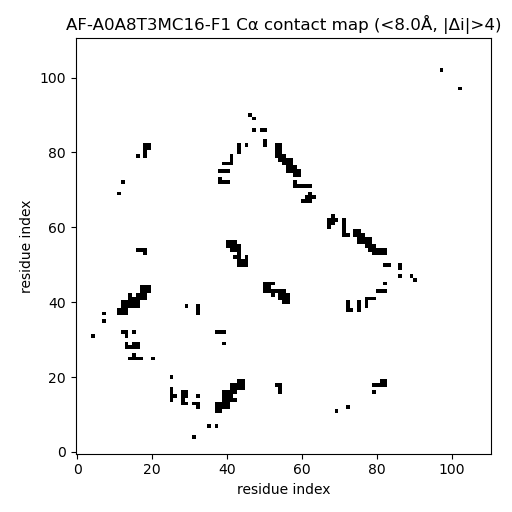12.263 1.00 63.88 105 ARG A N 1
ATOM 747 C CA . ARG A 1 105 ? 31.722 -6.674 -10.897 1.00 63.88 105 ARG A CA 1
ATOM 748 C C . ARG A 1 105 ? 32.906 -6.225 -10.053 1.00 63.88 105 ARG A C 1
ATOM 750 O O . ARG A 1 105 ? 33.994 -6.785 -10.182 1.00 63.88 105 ARG A O 1
ATOM 757 N N . MET A 1 106 ? 32.687 -5.221 -9.210 1.00 63.09 106 MET A N 1
ATOM 758 C CA . MET A 1 106 ? 33.604 -4.901 -8.125 1.00 63.09 106 MET A CA 1
ATOM 759 C C . MET A 1 106 ? 33.767 -6.186 -7.313 1.00 63.09 106 MET A C 1
ATOM 761 O O . MET A 1 106 ? 32.780 -6.729 -6.809 1.00 63.09 106 MET A O 1
ATOM 765 N N . ARG A 1 107 ? 34.982 -6.740 -7.265 1.00 61.84 107 ARG A N 1
ATOM 766 C CA . ARG A 1 107 ? 35.267 -7.836 -6.337 1.00 61.84 107 ARG A CA 1
ATOM 767 C C . ARG A 1 107 ? 35.107 -7.255 -4.931 1.00 61.84 107 ARG A C 1
ATOM 769 O O . ARG A 1 107 ? 35.641 -6.171 -4.704 1.00 61.84 107 ARG A O 1
ATOM 776 N N . PRO A 1 108 ? 34.370 -7.906 -4.017 1.00 62.81 108 PRO A N 1
ATOM 777 C CA . PRO A 1 108 ? 34.344 -7.444 -2.640 1.00 62.81 108 PRO A CA 1
ATOM 778 C C . PRO A 1 108 ? 35.783 -7.477 -2.118 1.00 62.81 108 PRO A C 1
ATOM 780 O O . PRO A 1 108 ? 36.452 -8.507 -2.224 1.00 62.81 108 PRO A O 1
ATOM 783 N N . GLU A 1 109 ? 36.278 -6.347 -1.614 1.00 71.56 109 GLU A N 1
ATOM 784 C CA . GLU A 1 109 ? 37.492 -6.350 -0.805 1.00 71.56 109 GLU A CA 1
ATOM 785 C C . GLU A 1 109 ? 37.153 -7.108 0.474 1.00 71.56 109 GLU A C 1
ATOM 787 O O . GLU A 1 109 ? 36.384 -6.640 1.312 1.00 71.56 109 GLU A O 1
ATOM 792 N N . ILE A 1 110 ? 37.660 -8.334 0.577 1.00 67.06 110 ILE A N 1
ATOM 793 C CA . ILE A 1 110 ? 37.624 -9.084 1.824 1.00 67.06 110 ILE A CA 1
ATOM 794 C C . ILE A 1 110 ? 38.618 -8.379 2.748 1.00 67.06 110 ILE A C 1
ATOM 796 O O . ILE A 1 110 ? 39.821 -8.415 2.485 1.00 67.06 110 ILE A O 1
ATOM 800 N N . ARG A 1 111 ? 38.107 -7.715 3.785 1.00 54.78 111 ARG A N 1
ATOM 801 C CA . ARG A 1 111 ? 38.897 -7.215 4.909 1.00 54.78 111 ARG A CA 1
ATOM 802 C C . ARG A 1 111 ? 38.532 -7.981 6.168 1.00 54.78 111 ARG A C 1
ATOM 804 O O . ARG A 1 111 ? 37.320 -8.217 6.363 1.00 54.78 111 ARG A O 1
#

Secondary structure (DSSP, 8-state):
-HHHHTTGGG-S-EEEEETT--SSHHHHHHHHHHHTTPPEEEE---SSGGGTTSSEEEPSS--SSHHHHHHHHTTPEEE-----TTHHHHHHHHHHHHHHT----PPP---

Nearest PDB structures (foldseek):
  7rty-assembly2_B  TM=6.086E-01  e=3.067E-02  Pseudomonas syringae
  3e0f-assembly1_A  TM=7.140E-01  e=7.191E-01  Bifidobacterium adolescentis ATCC 15703
  9etk-assembly1_A  TM=7.497E-01  e=4.241E+00  Vibrio cholerae

=== Feature glossary ===
Feature key, reading from the visual/contextual features back to the raw sequence:

Rendered structure images. Structure images are PyMOL renders from six orthogonal camera directions. Cartoon representation draws helices as coils and strands as arrows; sticks shows the backbone as bonds; surface shows the solvent-excluded envelope. Rainbow coloring maps sequence position to hue (blue→red, N→C); chain coloring assigns a distinct color per polypeptide.

Contact-map, Ramachandran, and PAE plots. Three diagnostic plots accompany the record. The Cα contact map visualizes the tertiary structure as a 2D adjacency matrix (8 Å cutoff, sequence-local contacts suppressed). The Ramachandran plot shows the distribution of backbone (φ, ψ) torsions, with points in the α and β basins reflecting secondary structure content. The PAE plot shows AlphaFold's inter-residue confidence as a color matrix.

InterPro / GO / CATH / organism. The annotation block draws on four external resources. InterPro: which protein families and domains the sequence belongs to. GO: standardized terms for what the protein does, what process it participates in, and where in the cell it acts. CATH: which structural fold it has in the CATH hierarchy. Organism: the species of origin.

Nearest PDB structures. Structural nearest neighbors (via Foldseek easy-search vs the PDB). Reported per hit: target PDB id, E-value, and alignment TM-score. A TM-score above ~0.5 is the conventional threshold for 'same fold'.

Predicted aligned error. Predicted aligned error is AlphaFold's pairwise confidence. Unlike pLDDT (per-residue), PAE is per-residue-pair and captures whether two parts of the structure are correctly placed relative to each other. Units are ångströms of expected positional error.

Solvent-accessible surface area. SASA measures how much of the protein is reachable by solvent. It is computed by rolling a water-sized probe over the atomic surface and summing the exposed area (Å²). Per-residue SASA distinguishes core (buried, low SASA) from surface (exposed, high SASA) residues; total SASA is a whole-molecule size measure.

B-factor. Crystallographic B-factors measure how much each atom's electron density is smeared out, in Å². They rise in mobile loops and surface residues and fall in the buried interior. In AlphaFold models this column is repurposed to hold pLDDT instead.

pLDDT. For AlphaFold models, the B-factor field carries pLDDT — the model's own estimate of local accuracy on a 0–100 scale. Regions with pLDDT<50 should be treated as essentially unmodeled; they often correspond to intrinsically disordered segments.

Backbone torsions (φ/ψ). φ (phi) and ψ (psi) are the two rotatable backbone dihedrals per residue: φ is the C(i-1)–N–Cα–C torsion, ψ is the N–Cα–C–N(i+1) torsion, both in degrees on (−180°, 180°]. α-helical residues cluster near (−60°, −45°); β-strand residues near (−120°, +130°). A Ramachandran plot is simply a scatter of (φ, ψ) for every residue.

Radius of gyration, Cα contacts, bounding box. Radius of gyration (Rg) is the root-mean-square distance of Cα atoms from their centroid — a single number for overall size and compactness. A globular domain of N residues has Rg ≈ 2.2·N^0.38 Å; an extended or disordered chain has a much larger Rg. The Cα contact count is the number of residue pairs whose Cα atoms are within 8 Å and are more than four positions apart in sequence — a standard proxy for tertiary packing density. The bounding box is the smallest axis-aligned box enclosing all Cα atoms.

Secondary structure (3-state, P-SEA). Three-state secondary structure (P-SEA) collapses the eight DSSP classes into helix (a), strand (b), and coil (c). P-SEA assigns these from Cα geometry alone — distances and angles — without requiring backbone oxygens, so it works on any Cα trace.

Secondary structure (8-state, DSSP). Secondary structure is the local, repeating backbone conformation. DSSP classifies it into eight states by reading the hydrogen-bond network: three helix types (H, G, I), two β types (E, B), two non-regular types (T, S), and unstructured coil (-).

Foldseek 3Di. The Foldseek 3Di string encodes local tertiary geometry as a 20-letter alphabet — one character per residue — derived from the relative positions of nearby Cα atoms. Unlike the amino-acid sequence, 3Di is a direct function of the 3D structure, so two proteins with the same fold have similar 3Di strings even at low sequence identity.

mmCIF coordinates. Structure coordinates are given as an mmCIF _atom_site loop: one row per atom with element, residue name, chain id, sequence number, and x/y/z position in Å. Only the four main-chain atoms per residue are included here; side chains are omitted to keep the record compact.

Sequence. This is the polypeptide sequence — one letter per residue, N-terminus first. Length ranges from a few dozen residues for small domains to over a thousand for large multi-domain proteins.